Protein AF-A0A966SEA5-F1 (afdb_monomer)

Mean predicted aligned error: 14.36 Å

Sequence (112 aa):
MKRDAGLRKQAVRALARTQEGASGLLRLAREDQLPADLKFTATTELNAVRWPELKAEAAKLLPPPPGQGDKALPPVAELFAMKGDAKRGAEVFSPAASKAKSPSCPPACNRP

pLDDT: mean 73.94, std 17.66, range [30.92, 92.12]

Secondary structure (DSSP, 8-state):
----HHHHHHHHHHHHTSHHHHHHHHHHHHTT-S-HHHHHHHHHHHHS-S-HHHHHHHHHHSPPPPPS--S-PPPHHHHHH-PPPHHHHHHHHSTTTTTTT-----------

Foldseek 3Di:
DDPDLVVVLVQLLVLLADPNSLVVLLVCLVVVVDDPSNLQSNLVSQCVHPDPVSNVSSCVSRPHPCDPPVDDPPPPVVVVVDDDDVVVVCVCPPPVNVPPPDDDDDDDDDDD

Structure (mmCIF, N/CA/C/O backbone):
data_AF-A0A966SEA5-F1
#
_entry.id   AF-A0A966SEA5-F1
#
loop_
_atom_site.group_PDB
_atom_site.id
_atom_site.type_symbol
_atom_site.label_atom_id
_atom_site.label_alt_id
_atom_site.label_comp_id
_atom_site.label_asym_id
_atom_site.label_entity_id
_atom_site.label_seq_id
_atom_site.pdbx_PDB_ins_code
_atom_site.Cartn_x
_atom_site.Cartn_y
_atom_site.Cartn_z
_atom_site.occupancy
_atom_site.B_iso_or_equiv
_atom_site.auth_seq_id
_atom_site.auth_comp_id
_atom_site.auth_asym_id
_atom_site.auth_atom_id
_atom_site.pdbx_PDB_model_num
ATOM 1 N N . MET A 1 1 ? -20.515 0.479 15.927 1.00 47.56 1 MET A N 1
ATOM 2 C CA . MET A 1 1 ? -20.863 0.104 14.535 1.00 47.56 1 MET A CA 1
ATOM 3 C C . MET A 1 1 ? -19.590 -0.019 13.701 1.00 47.56 1 MET A C 1
ATOM 5 O O . MET A 1 1 ? -18.955 0.993 13.428 1.00 47.56 1 MET A O 1
ATOM 9 N N . LYS A 1 2 ? -19.172 -1.238 13.335 1.00 61.81 2 LYS A N 1
ATOM 10 C CA . LYS A 1 2 ? -18.007 -1.469 12.463 1.00 61.81 2 LYS A CA 1
ATOM 11 C C . LYS A 1 2 ? -18.504 -1.450 11.014 1.00 61.81 2 LYS A C 1
ATOM 13 O O . LYS A 1 2 ? -19.269 -2.323 10.629 1.00 61.81 2 LYS A O 1
ATOM 18 N N . ARG A 1 3 ? -18.155 -0.406 10.252 1.00 70.50 3 ARG A N 1
ATOM 19 C CA . ARG A 1 3 ? -18.505 -0.307 8.822 1.00 70.50 3 ARG A CA 1
ATOM 20 C C . ARG A 1 3 ? -17.832 -1.441 8.046 1.00 70.50 3 ARG A C 1
ATOM 22 O O . ARG A 1 3 ? -16.722 -1.844 8.409 1.00 70.50 3 ARG A O 1
ATOM 29 N N . ASP A 1 4 ? -18.498 -1.907 6.992 1.00 87.81 4 ASP A N 1
ATOM 30 C CA . ASP A 1 4 ? -18.010 -2.985 6.132 1.00 87.81 4 ASP A CA 1
ATOM 31 C C . ASP A 1 4 ? -16.547 -2.762 5.701 1.00 87.81 4 ASP A C 1
ATOM 33 O O . ASP A 1 4 ? -16.116 -1.644 5.397 1.00 87.81 4 ASP A O 1
ATOM 37 N N . ALA A 1 5 ? -15.753 -3.834 5.724 1.00 81.81 5 ALA A N 1
ATOM 38 C CA . ALA A 1 5 ? -14.327 -3.758 5.431 1.00 81.81 5 ALA A CA 1
ATOM 39 C C . ALA A 1 5 ? -14.053 -3.416 3.957 1.00 81.81 5 ALA A C 1
ATOM 41 O O . ALA A 1 5 ? -13.068 -2.731 3.677 1.00 81.81 5 ALA A O 1
ATOM 42 N N . GLY A 1 6 ? -14.920 -3.841 3.034 1.00 84.94 6 GLY A N 1
ATOM 43 C CA . GLY A 1 6 ? -14.853 -3.479 1.620 1.00 84.94 6 GLY A CA 1
ATOM 44 C C . GLY A 1 6 ? -15.072 -1.983 1.414 1.00 84.94 6 GLY A C 1
ATOM 45 O O . GLY A 1 6 ? -14.240 -1.319 0.792 1.00 84.94 6 GLY A O 1
ATOM 46 N N . LEU A 1 7 ? -16.109 -1.423 2.041 1.00 88.62 7 LEU A N 1
ATOM 47 C CA . LEU A 1 7 ? -16.390 0.014 1.973 1.00 88.62 7 LEU A CA 1
ATOM 48 C C . LEU A 1 7 ? -15.235 0.861 2.531 1.00 88.62 7 LEU A C 1
ATOM 50 O O . LEU A 1 7 ? -14.846 1.863 1.931 1.00 88.62 7 LEU A O 1
ATOM 54 N N . ARG A 1 8 ? -14.634 0.442 3.653 1.00 87.94 8 ARG A N 1
ATOM 55 C CA . ARG A 1 8 ? -13.462 1.134 4.217 1.00 87.94 8 ARG A CA 1
ATOM 56 C C . ARG A 1 8 ? -12.259 1.101 3.275 1.00 87.94 8 ARG A C 1
ATOM 58 O O . ARG A 1 8 ? -11.590 2.118 3.121 1.00 87.94 8 ARG A O 1
ATOM 65 N N . LYS A 1 9 ? -11.989 -0.033 2.620 1.00 89.31 9 LYS A N 1
ATOM 66 C CA . LYS A 1 9 ? -10.912 -0.133 1.620 1.00 89.31 9 LYS A CA 1
ATOM 67 C C . LYS A 1 9 ? -11.167 0.807 0.448 1.00 89.31 9 LYS A C 1
ATOM 69 O O . LYS A 1 9 ? -10.252 1.500 0.020 1.00 89.31 9 LYS A O 1
ATOM 74 N N . GLN A 1 10 ? -12.404 0.880 -0.034 1.00 89.81 10 GLN A N 1
ATOM 75 C CA . GLN A 1 10 ? -12.769 1.774 -1.130 1.00 89.81 10 GLN A CA 1
ATOM 76 C C . GLN A 1 10 ? -12.610 3.253 -0.750 1.00 89.81 10 GLN A C 1
ATOM 78 O O . GLN A 1 10 ? -12.101 4.034 -1.553 1.00 89.81 10 GLN A O 1
ATOM 83 N N . ALA A 1 11 ? -12.940 3.623 0.491 1.00 90.31 11 ALA A N 1
ATOM 84 C CA . ALA A 1 11 ? -12.672 4.961 1.016 1.00 90.31 11 ALA A CA 1
ATOM 85 C C . ALA A 1 11 ? -11.167 5.285 1.047 1.00 90.31 11 ALA A C 1
ATOM 87 O O . ALA A 1 11 ? -10.775 6.366 0.619 1.00 90.31 11 ALA A O 1
ATOM 88 N N . VAL A 1 12 ? -10.312 4.342 1.468 1.00 90.75 12 VAL A N 1
ATOM 89 C CA . VAL A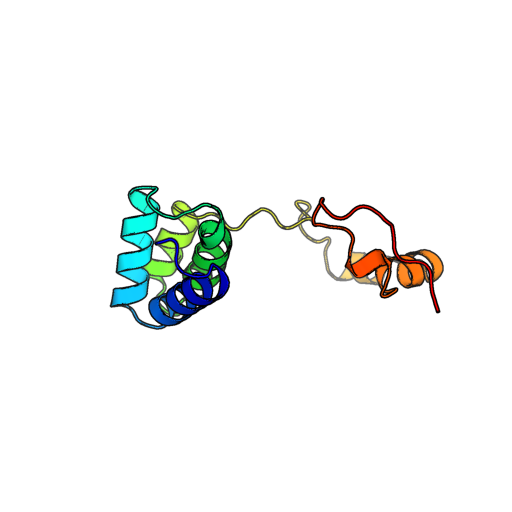 1 12 ? -8.845 4.515 1.431 1.00 90.75 12 VAL A CA 1
ATOM 90 C C . VAL A 1 12 ? -8.352 4.759 0.002 1.00 90.75 12 VAL A C 1
ATOM 92 O O . VAL A 1 12 ? -7.571 5.680 -0.220 1.00 90.75 12 VAL A O 1
ATOM 95 N N . ARG A 1 13 ? -8.854 4.001 -0.982 1.00 90.81 13 ARG A N 1
ATOM 96 C CA . ARG A 1 13 ? -8.507 4.209 -2.401 1.00 90.81 13 ARG A CA 1
ATOM 97 C C . ARG A 1 13 ? -8.927 5.585 -2.904 1.00 90.81 13 ARG A C 1
ATOM 99 O O . ARG A 1 13 ? -8.180 6.227 -3.631 1.00 90.81 13 ARG A O 1
ATOM 1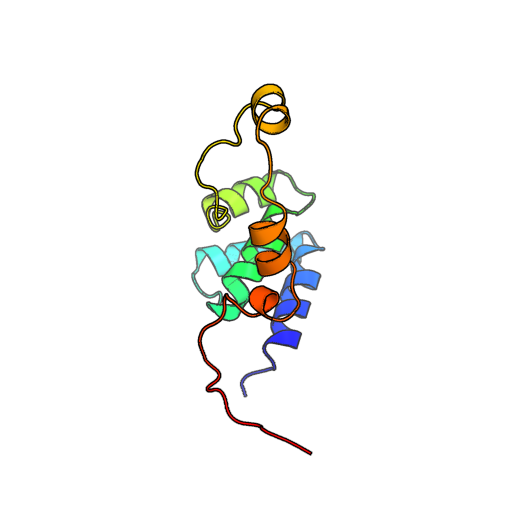06 N N . ALA A 1 14 ? -10.124 6.038 -2.533 1.00 91.19 14 ALA A N 1
ATOM 107 C CA . ALA A 1 14 ? -10.612 7.357 -2.920 1.00 91.19 14 ALA A CA 1
ATOM 108 C C . ALA A 1 14 ? -9.766 8.478 -2.295 1.00 91.19 14 ALA A C 1
ATOM 110 O O . ALA A 1 14 ? -9.379 9.407 -2.998 1.00 91.19 14 ALA A O 1
ATOM 111 N N . LEU A 1 15 ? -9.423 8.357 -1.009 1.00 90.56 15 LEU A N 1
ATOM 112 C CA . LEU A 1 15 ? -8.579 9.321 -0.298 1.00 90.56 15 LEU A CA 1
ATOM 113 C C . LEU A 1 15 ? -7.163 9.392 -0.878 1.00 90.56 15 LEU A C 1
ATOM 115 O O . LEU A 1 15 ? -6.625 10.481 -1.026 1.00 90.56 15 LEU A O 1
ATOM 119 N N . ALA A 1 16 ? -6.576 8.266 -1.283 1.00 90.81 16 ALA A N 1
ATOM 120 C CA . ALA A 1 16 ? -5.250 8.260 -1.900 1.00 90.81 16 ALA A CA 1
ATOM 121 C C . ALA A 1 16 ? -5.194 8.997 -3.257 1.00 90.81 16 ALA A C 1
ATOM 123 O O . ALA A 1 16 ? -4.116 9.383 -3.704 1.00 90.81 16 ALA A O 1
ATOM 124 N N . ARG A 1 17 ? -6.337 9.226 -3.922 1.00 90.06 17 ARG A N 1
ATOM 125 C CA . ARG A 1 17 ? -6.398 9.949 -5.207 1.00 90.06 17 ARG A CA 1
ATOM 126 C C . ARG A 1 17 ? -6.319 11.466 -5.067 1.00 90.06 17 ARG A C 1
ATOM 128 O O . ARG A 1 17 ? -6.098 12.137 -6.073 1.00 90.06 17 ARG A O 1
ATOM 135 N N . THR A 1 18 ? -6.508 12.013 -3.868 1.00 92.12 18 THR A N 1
ATOM 136 C CA . THR A 1 18 ? -6.401 13.452 -3.599 1.00 92.12 18 THR A CA 1
ATOM 137 C C . THR A 1 18 ? -5.182 13.732 -2.727 1.00 92.12 18 THR A C 1
ATOM 139 O O . THR A 1 18 ? -4.773 12.896 -1.925 1.00 92.12 18 THR A O 1
ATOM 142 N N . GLN A 1 19 ? -4.577 14.911 -2.884 1.00 89.00 19 GLN A N 1
ATOM 143 C CA . GLN A 1 19 ? -3.342 15.245 -2.167 1.00 89.00 19 GLN A CA 1
ATOM 144 C C . GLN A 1 19 ? -3.585 15.321 -0.655 1.00 89.00 19 GLN A C 1
ATOM 146 O O . GLN A 1 19 ? -2.834 14.752 0.132 1.00 89.00 19 GLN A O 1
ATOM 151 N N . GLU A 1 20 ? -4.677 15.979 -0.265 1.00 91.00 20 GLU A N 1
ATOM 152 C CA . GLU A 1 20 ? -5.110 16.121 1.128 1.00 91.00 20 GLU A CA 1
ATOM 153 C C . GLU A 1 20 ? -5.549 14.785 1.741 1.00 91.00 20 GLU A C 1
ATOM 155 O O . GLU A 1 20 ? -5.293 14.512 2.913 1.00 91.00 20 GLU A O 1
ATOM 160 N N . GLY A 1 21 ? -6.184 13.913 0.952 1.00 90.56 21 GLY A N 1
ATOM 161 C CA . GLY A 1 21 ? -6.569 12.583 1.417 1.00 90.56 21 GLY A CA 1
ATOM 162 C C . GLY A 1 21 ? -5.352 11.683 1.634 1.00 90.56 21 GLY A C 1
ATOM 163 O O . GLY A 1 21 ? -5.270 10.992 2.650 1.00 90.56 21 GLY A O 1
ATOM 164 N N . ALA A 1 22 ? -4.373 11.734 0.728 1.00 90.75 22 ALA A N 1
ATOM 165 C CA . ALA A 1 22 ? -3.115 11.010 0.861 1.00 90.75 22 ALA A CA 1
ATOM 166 C C . ALA A 1 22 ? -2.288 11.501 2.062 1.00 90.75 22 ALA A C 1
ATOM 168 O O . ALA A 1 22 ? -1.779 10.677 2.823 1.00 90.75 22 ALA A O 1
ATOM 169 N N . SER A 1 23 ? -2.201 12.816 2.293 1.00 91.38 23 SER A N 1
ATOM 170 C CA . SER A 1 23 ? -1.509 13.364 3.469 1.00 91.38 23 SER A CA 1
ATOM 171 C C . SER A 1 23 ? -2.219 13.003 4.780 1.00 91.38 23 SER A C 1
ATOM 173 O O . SER A 1 23 ? -1.568 12.609 5.749 1.00 91.38 23 SER A O 1
ATOM 175 N N . GLY A 1 24 ? -3.556 13.030 4.804 1.00 91.44 24 GLY A N 1
ATOM 176 C CA . GLY A 1 24 ? -4.348 12.569 5.945 1.00 91.44 24 GLY A CA 1
ATOM 177 C C . GLY A 1 24 ? -4.134 11.084 6.258 1.00 91.44 24 GLY A C 1
ATOM 178 O O . GLY A 1 24 ? -3.964 10.713 7.422 1.00 91.44 24 GLY A O 1
ATOM 179 N N . LEU A 1 25 ? -4.074 10.235 5.228 1.00 90.31 25 LEU A N 1
ATOM 180 C CA . LEU A 1 25 ? -3.750 8.813 5.374 1.00 90.31 25 LEU A CA 1
ATOM 181 C C . LEU A 1 25 ? -2.319 8.589 5.887 1.00 90.31 25 LEU A C 1
ATOM 183 O O . LEU A 1 25 ? -2.112 7.705 6.715 1.00 90.31 25 LEU A O 1
ATOM 187 N N . LEU A 1 26 ? -1.345 9.391 5.450 1.00 90.25 26 LEU A N 1
ATOM 188 C CA . LEU A 1 26 ? 0.031 9.330 5.957 1.00 90.25 26 LEU A CA 1
ATOM 189 C C . LEU A 1 26 ? 0.132 9.739 7.426 1.00 90.25 26 LEU A C 1
ATOM 191 O O . LEU A 1 26 ? 0.857 9.099 8.187 1.00 90.25 26 LEU A O 1
ATOM 195 N N . ARG A 1 27 ? -0.625 10.755 7.853 1.00 91.31 27 ARG A N 1
ATOM 196 C CA . ARG A 1 27 ? -0.701 11.134 9.269 1.00 91.31 27 ARG A CA 1
ATOM 197 C C . ARG A 1 27 ? -1.264 9.994 10.116 1.00 91.31 27 ARG A C 1
ATOM 199 O O . ARG A 1 27 ? -0.656 9.621 11.112 1.00 91.31 27 ARG A O 1
ATOM 206 N N . LEU A 1 28 ? -2.364 9.382 9.671 1.00 88.81 28 LEU A N 1
ATOM 207 C CA . LEU A 1 28 ? -2.937 8.206 10.335 1.00 88.81 28 LEU A CA 1
ATOM 208 C C . LEU A 1 28 ? -1.948 7.033 10.385 1.00 88.81 28 LEU A C 1
ATOM 210 O O . LEU A 1 28 ? -1.954 6.274 11.352 1.00 88.81 28 LEU A O 1
ATOM 214 N N . ALA A 1 29 ? -1.112 6.873 9.353 1.00 88.00 29 ALA A N 1
ATOM 215 C CA . ALA A 1 29 ? -0.092 5.827 9.304 1.00 88.00 29 ALA A CA 1
ATOM 216 C C . ALA A 1 29 ? 1.033 6.093 10.303 1.00 88.00 29 ALA A C 1
ATOM 218 O O . ALA A 1 29 ? 1.497 5.164 10.953 1.00 88.00 29 ALA A O 1
ATOM 219 N N . ARG A 1 30 ? 1.433 7.360 10.453 1.00 87.00 30 ARG A N 1
ATOM 220 C CA . ARG A 1 30 ? 2.427 7.796 11.437 1.00 87.00 30 ARG A CA 1
ATOM 221 C C . ARG A 1 30 ? 1.935 7.625 12.876 1.00 87.00 30 ARG A C 1
ATOM 223 O O . ARG A 1 30 ? 2.733 7.332 13.753 1.00 87.00 30 ARG A O 1
ATOM 230 N N . GLU A 1 31 ? 0.639 7.805 13.107 1.00 87.50 31 GLU A N 1
ATOM 231 C CA . GLU A 1 31 ? 0.001 7.628 14.418 1.00 87.50 31 GLU A CA 1
ATOM 232 C C . GLU A 1 31 ? -0.388 6.163 14.711 1.00 87.50 31 GLU A C 1
ATOM 234 O O . GLU A 1 31 ? -1.044 5.903 15.716 1.00 87.50 31 GLU A O 1
ATOM 239 N N . ASP A 1 32 ? -0.040 5.210 13.832 1.00 80.31 32 ASP A N 1
ATOM 240 C CA . ASP A 1 32 ? -0.425 3.788 13.908 1.00 80.31 32 ASP A CA 1
ATOM 241 C C . ASP A 1 32 ? -1.944 3.545 14.078 1.00 80.31 32 ASP A C 1
ATOM 243 O O . ASP A 1 32 ? -2.397 2.479 14.498 1.00 80.31 32 ASP A O 1
ATOM 247 N N . GLN A 1 33 ? -2.771 4.508 13.663 1.00 86.75 33 GLN A N 1
ATOM 248 C CA . GLN A 1 33 ? -4.233 4.424 13.745 1.00 86.75 33 GLN A CA 1
ATOM 249 C C . GLN A 1 33 ? -4.863 3.700 12.549 1.00 86.75 33 GLN A C 1
ATOM 251 O O . GLN A 1 33 ? -6.089 3.602 12.456 1.00 86.75 33 GLN A O 1
ATOM 256 N N . LEU A 1 34 ? -4.056 3.177 11.618 1.00 84.31 34 LEU A N 1
ATOM 257 C CA . LEU A 1 34 ? -4.556 2.358 10.517 1.00 84.31 34 LEU A CA 1
ATOM 258 C C . LEU A 1 34 ? -4.842 0.920 10.975 1.00 84.31 34 LEU A C 1
ATOM 260 O O . LEU A 1 34 ? -3.917 0.182 11.316 1.00 84.31 34 LEU A O 1
ATOM 264 N N . PRO A 1 35 ? -6.103 0.459 10.884 1.00 83.38 35 PRO A N 1
ATOM 265 C CA . PRO A 1 35 ? -6.450 -0.933 11.137 1.00 83.38 35 PRO A CA 1
ATOM 266 C C . PRO A 1 35 ? -5.661 -1.882 10.226 1.00 83.38 35 PRO A C 1
ATOM 268 O O . PRO A 1 35 ? -5.494 -1.596 9.036 1.00 83.38 35 PRO A O 1
ATOM 271 N N . ALA A 1 36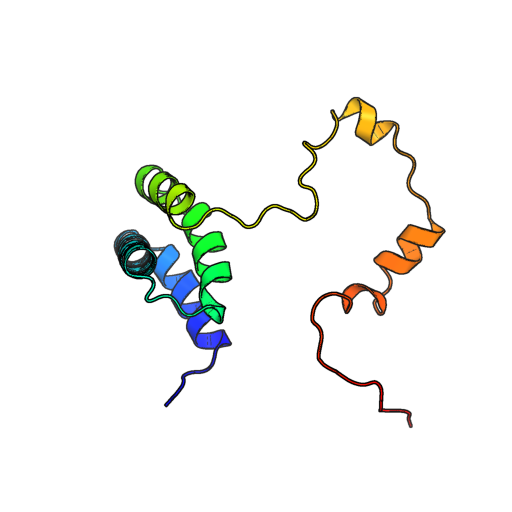 ? -5.270 -3.051 10.743 1.00 81.81 36 ALA A N 1
ATOM 272 C CA . ALA A 1 36 ? -4.510 -4.060 9.995 1.00 81.81 36 ALA A CA 1
ATOM 273 C C . ALA A 1 36 ? -5.155 -4.428 8.641 1.00 81.81 36 ALA A C 1
ATOM 275 O O . ALA A 1 36 ? -4.457 -4.530 7.633 1.00 81.81 36 ALA A O 1
ATOM 276 N N . ASP A 1 37 ? -6.491 -4.507 8.585 1.00 82.06 37 ASP A N 1
ATOM 277 C CA . ASP A 1 37 ? -7.256 -4.782 7.357 1.00 82.06 37 ASP A CA 1
ATOM 278 C C . ASP A 1 37 ? -7.021 -3.758 6.230 1.00 82.06 37 ASP A C 1
ATOM 280 O O . ASP A 1 37 ? -7.229 -4.062 5.052 1.00 82.06 37 ASP A O 1
ATOM 284 N N . LEU A 1 38 ? -6.674 -2.519 6.598 1.00 85.31 38 LEU A N 1
ATOM 285 C CA . LEU A 1 38 ? -6.505 -1.382 5.694 1.00 85.31 38 LEU A CA 1
ATOM 286 C C . LEU A 1 38 ? -5.037 -1.065 5.435 1.00 85.31 38 LEU A C 1
ATOM 288 O O . LEU A 1 38 ? -4.754 -0.462 4.405 1.00 85.31 38 LEU A O 1
ATOM 292 N N . LYS A 1 39 ? -4.117 -1.506 6.304 1.00 85.69 39 LYS A N 1
ATOM 293 C CA . 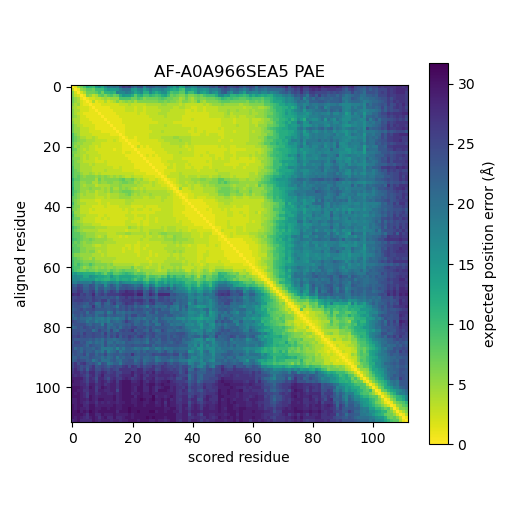LYS A 1 39 ? -2.678 -1.234 6.185 1.00 85.69 39 LYS A CA 1
ATOM 294 C C . LYS A 1 39 ? -2.150 -1.645 4.811 1.00 85.69 39 LYS A C 1
ATOM 296 O O . LYS A 1 39 ? -1.591 -0.813 4.117 1.00 85.69 39 LYS A O 1
ATOM 301 N N . PHE A 1 40 ? -2.473 -2.852 4.338 1.00 85.25 40 PHE A N 1
ATOM 302 C CA . PHE A 1 40 ? -2.079 -3.311 2.997 1.00 85.25 40 PHE A CA 1
ATOM 303 C C . PHE A 1 40 ? -2.632 -2.439 1.855 1.00 85.25 40 PHE A C 1
ATOM 305 O O . PHE A 1 40 ? -1.919 -2.110 0.907 1.00 85.25 40 PHE A O 1
ATOM 312 N N . THR A 1 41 ? -3.910 -2.049 1.939 1.00 87.38 41 THR A N 1
ATOM 313 C CA . THR A 1 41 ? -4.535 -1.200 0.910 1.00 87.38 41 THR A CA 1
ATOM 314 C C . THR A 1 41 ? -3.920 0.197 0.930 1.00 87.38 41 THR A C 1
ATOM 316 O O . THR A 1 41 ? -3.551 0.706 -0.118 1.00 87.38 41 THR A O 1
ATOM 319 N N . ALA A 1 42 ? -3.730 0.785 2.111 1.00 87.81 42 ALA A N 1
ATOM 320 C CA . ALA A 1 42 ? -3.089 2.084 2.267 1.00 87.81 42 ALA A CA 1
ATOM 321 C C . ALA A 1 42 ? -1.642 2.067 1.765 1.00 87.81 42 ALA A C 1
ATOM 323 O O . ALA A 1 42 ? -1.272 2.948 1.004 1.00 87.81 42 ALA A O 1
ATOM 324 N N . THR A 1 43 ? -0.854 1.041 2.102 1.00 88.00 43 THR A N 1
ATOM 325 C CA . THR A 1 43 ? 0.507 0.859 1.582 1.00 88.00 43 THR A CA 1
ATOM 326 C C . THR A 1 43 ? 0.517 0.822 0.055 1.00 88.00 43 THR A C 1
ATOM 328 O O . THR A 1 43 ? 1.304 1.530 -0.564 1.00 88.00 43 THR A O 1
ATOM 331 N N . THR A 1 44 ? -0.364 0.030 -0.560 1.00 87.88 44 THR A N 1
ATOM 332 C CA . THR A 1 44 ? -0.413 -0.120 -2.024 1.00 87.88 44 THR A CA 1
ATOM 333 C C . THR A 1 44 ? -0.764 1.200 -2.710 1.00 87.88 44 THR A C 1
ATOM 335 O O . THR A 1 44 ? -0.080 1.616 -3.640 1.00 87.88 44 THR A O 1
ATOM 338 N N . GLU A 1 45 ? -1.802 1.883 -2.228 1.00 90.31 45 GLU A N 1
ATOM 339 C CA . GLU A 1 45 ? -2.293 3.115 -2.849 1.00 90.31 45 GLU A CA 1
ATOM 340 C C . GLU A 1 45 ? -1.355 4.306 -2.581 1.00 90.31 45 GLU A C 1
ATOM 342 O O . GLU A 1 45 ? -1.056 5.065 -3.499 1.00 90.31 45 GLU A O 1
ATOM 347 N N . LEU A 1 46 ? -0.814 4.447 -1.362 1.00 88.38 46 LEU A N 1
ATOM 348 C CA . LEU A 1 46 ? 0.107 5.536 -1.004 1.00 88.38 46 LEU A CA 1
ATOM 349 C C . LEU A 1 46 ? 1.476 5.415 -1.680 1.00 88.38 46 LEU A C 1
ATOM 351 O O . LEU A 1 46 ? 2.102 6.430 -1.956 1.00 88.38 46 LEU A O 1
ATOM 355 N N . ASN A 1 47 ? 1.940 4.204 -2.002 1.00 86.44 47 ASN A N 1
ATOM 356 C CA . ASN A 1 47 ? 3.155 4.029 -2.807 1.00 86.44 47 ASN A CA 1
ATOM 357 C C . ASN A 1 47 ? 2.912 4.268 -4.315 1.00 86.44 47 ASN A C 1
ATOM 359 O O . ASN A 1 47 ? 3.870 4.426 -5.078 1.00 86.44 47 ASN A O 1
ATOM 363 N N . ALA A 1 48 ? 1.648 4.328 -4.752 1.00 86.75 48 ALA A N 1
ATOM 364 C CA . ALA A 1 48 ? 1.245 4.565 -6.139 1.00 86.75 48 ALA A CA 1
ATOM 365 C C . ALA A 1 48 ? 0.810 6.016 -6.427 1.00 86.75 48 ALA A C 1
ATOM 367 O O . ALA A 1 48 ?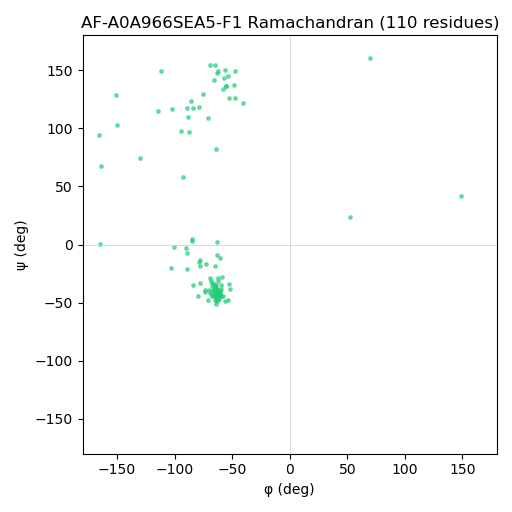 0.502 6.346 -7.574 1.00 86.75 48 ALA A O 1
ATOM 368 N N . VAL A 1 49 ? 0.789 6.898 -5.420 1.00 89.50 49 VAL A N 1
ATOM 369 C CA . VAL A 1 49 ? 0.391 8.302 -5.605 1.00 89.50 49 VAL A CA 1
ATOM 370 C C . VAL A 1 49 ? 1.323 9.056 -6.551 1.00 89.50 49 VAL A C 1
ATOM 372 O O . VAL A 1 49 ? 2.527 8.809 -6.630 1.00 89.50 49 VAL A O 1
ATOM 375 N N . ARG A 1 50 ? 0.745 10.036 -7.250 1.00 88.44 50 ARG A N 1
ATOM 376 C CA . ARG A 1 50 ? 1.446 10.862 -8.242 1.00 88.44 50 ARG A CA 1
ATOM 377 C C . ARG A 1 50 ? 2.413 11.887 -7.642 1.00 88.44 50 ARG A C 1
ATOM 379 O O . ARG A 1 50 ? 3.230 12.433 -8.375 1.00 88.44 50 ARG A O 1
ATOM 386 N N . TRP A 1 51 ? 2.289 12.189 -6.348 1.00 91.50 51 TRP A N 1
ATOM 387 C CA . TRP A 1 51 ? 3.104 13.201 -5.675 1.00 91.50 51 TRP A CA 1
ATOM 388 C C . TRP A 1 51 ? 4.381 12.569 -5.110 1.00 91.50 51 TRP A C 1
ATOM 390 O O . TRP A 1 51 ? 4.286 11.710 -4.230 1.00 91.50 51 TRP A O 1
ATOM 400 N N . PRO A 1 52 ? 5.571 12.981 -5.579 1.00 87.31 52 PRO A N 1
ATOM 401 C CA . PRO A 1 52 ? 6.827 12.324 -5.222 1.00 87.31 52 PRO A CA 1
ATOM 402 C C . PRO A 1 52 ? 7.173 12.451 -3.732 1.00 87.31 52 PRO A C 1
ATOM 404 O O . PRO A 1 52 ? 7.675 11.497 -3.145 1.00 87.31 52 PRO A O 1
ATOM 407 N N . GLU A 1 53 ? 6.855 13.585 -3.107 1.00 89.25 53 GLU A N 1
ATOM 408 C CA . GLU A 1 53 ? 7.107 13.835 -1.680 1.00 89.25 53 GLU A CA 1
ATOM 409 C C . GLU A 1 53 ? 6.308 12.874 -0.790 1.00 89.25 53 GLU A C 1
ATOM 411 O O . GLU A 1 53 ? 6.876 12.148 0.026 1.00 89.25 53 GLU A O 1
ATOM 416 N N . LEU A 1 54 ? 4.996 12.782 -1.029 1.00 87.69 54 LEU A N 1
ATOM 417 C CA . LEU A 1 54 ? 4.109 11.878 -0.294 1.00 87.69 54 LEU A CA 1
ATOM 418 C C . LEU A 1 54 ? 4.472 10.411 -0.532 1.00 87.69 54 LEU A C 1
ATOM 420 O O . LEU A 1 54 ? 4.424 9.607 0.395 1.00 87.69 54 LEU A O 1
ATOM 424 N N . LYS A 1 55 ? 4.882 10.059 -1.754 1.00 87.25 55 LYS A N 1
ATOM 425 C CA . LYS A 1 55 ? 5.355 8.710 -2.078 1.00 87.25 55 LYS A CA 1
ATOM 426 C C . LYS A 1 55 ? 6.628 8.352 -1.305 1.00 87.25 55 LYS A C 1
ATOM 428 O O . LYS A 1 55 ? 6.740 7.238 -0.798 1.00 87.25 55 LYS A O 1
ATOM 433 N N . ALA A 1 56 ? 7.576 9.282 -1.187 1.00 87.44 56 ALA A N 1
ATOM 434 C CA . ALA A 1 56 ? 8.801 9.068 -0.421 1.00 87.44 56 ALA A CA 1
ATOM 435 C C . ALA A 1 56 ? 8.520 8.910 1.083 1.00 87.44 56 ALA A C 1
ATOM 437 O O . ALA A 1 56 ? 9.156 8.091 1.746 1.00 87.44 56 ALA A O 1
ATOM 438 N N . GLU A 1 57 ? 7.557 9.657 1.628 1.00 87.06 57 GLU A N 1
ATOM 439 C CA . GLU A 1 57 ? 7.099 9.475 3.009 1.00 87.06 57 GLU A CA 1
ATOM 440 C C . GLU A 1 57 ? 6.371 8.143 3.214 1.00 87.06 57 GLU A C 1
ATOM 442 O O . GLU A 1 57 ? 6.650 7.429 4.180 1.00 87.06 57 GLU A O 1
ATOM 447 N N . ALA A 1 58 ? 5.494 7.771 2.279 1.00 86.56 58 ALA A N 1
ATOM 448 C CA . ALA A 1 58 ? 4.787 6.496 2.294 1.00 86.56 58 ALA A CA 1
ATOM 449 C C . ALA A 1 58 ? 5.756 5.313 2.309 1.00 86.56 58 ALA A C 1
ATOM 451 O O . ALA A 1 58 ? 5.581 4.404 3.113 1.00 86.56 58 ALA A O 1
ATOM 452 N N . ALA A 1 59 ? 6.808 5.353 1.490 1.00 85.00 59 ALA A N 1
ATOM 453 C CA . ALA A 1 59 ? 7.810 4.293 1.422 1.00 85.00 59 ALA A CA 1
ATOM 454 C C . ALA A 1 59 ? 8.571 4.090 2.747 1.00 85.00 59 ALA A C 1
ATOM 456 O O . ALA A 1 59 ? 8.998 2.975 3.039 1.00 85.00 59 ALA A O 1
ATOM 457 N N . LYS A 1 60 ? 8.728 5.147 3.560 1.00 85.56 60 LYS A N 1
ATOM 458 C CA . LYS A 1 60 ? 9.392 5.081 4.875 1.00 85.56 60 LYS A CA 1
ATOM 459 C C . LYS A 1 60 ? 8.473 4.533 5.965 1.00 85.56 60 LYS A C 1
ATOM 461 O O . LYS A 1 60 ? 8.908 3.730 6.782 1.00 85.56 60 LYS A O 1
ATOM 466 N N . LEU A 1 61 ? 7.222 4.997 5.999 1.00 83.88 61 LEU A N 1
ATOM 467 C CA . LEU A 1 61 ? 6.257 4.655 7.056 1.00 83.88 61 LEU A CA 1
ATOM 468 C C . LEU A 1 61 ? 5.547 3.322 6.797 1.00 83.88 61 LEU A C 1
ATOM 470 O O . LEU A 1 61 ? 5.216 2.580 7.719 1.00 83.88 61 LEU A O 1
ATOM 474 N N . LEU A 1 62 ? 5.289 3.031 5.528 1.00 81.81 62 LEU A N 1
ATOM 475 C CA . LEU A 1 62 ? 4.554 1.874 5.051 1.00 81.81 62 LEU A CA 1
ATOM 476 C C . LEU A 1 62 ? 5.386 1.199 3.957 1.00 81.81 62 LEU A C 1
ATOM 478 O O . LEU A 1 62 ? 5.050 1.319 2.772 1.00 81.81 62 LEU A O 1
ATOM 482 N N . PRO A 1 63 ? 6.471 0.496 4.333 1.00 73.00 63 PRO A N 1
ATOM 483 C CA . PRO A 1 63 ? 7.246 -0.247 3.358 1.00 73.00 63 PRO A CA 1
ATOM 484 C C . PRO A 1 63 ? 6.322 -1.262 2.667 1.00 73.00 63 PRO A C 1
ATOM 486 O O . PRO A 1 63 ? 5.528 -1.930 3.346 1.00 73.00 63 PRO A O 1
ATOM 489 N N . PRO A 1 64 ? 6.365 -1.362 1.325 1.00 67.19 64 PRO A N 1
ATOM 490 C CA . PRO A 1 64 ? 5.639 -2.406 0.624 1.00 67.19 64 PRO A CA 1
ATOM 491 C C . PRO A 1 64 ? 6.075 -3.756 1.196 1.00 67.19 64 PRO A C 1
ATOM 493 O O . PRO A 1 64 ? 7.269 -3.944 1.453 1.00 67.19 64 PRO A O 1
ATOM 496 N N . PRO A 1 65 ? 5.132 -4.683 1.448 1.00 63.50 65 PRO A N 1
ATOM 497 C CA . PRO A 1 65 ? 5.517 -5.998 1.912 1.00 63.50 65 PRO A CA 1
ATOM 498 C C . PRO A 1 65 ? 6.503 -6.582 0.898 1.00 63.50 65 PRO A C 1
ATOM 500 O O . PRO A 1 65 ? 6.263 -6.434 -0.309 1.00 63.50 65 PRO A O 1
ATOM 503 N N . PRO A 1 66 ? 7.597 -7.203 1.366 1.00 57.88 66 PRO A N 1
ATOM 504 C CA . PRO A 1 66 ? 8.502 -7.908 0.481 1.00 57.88 66 PRO A CA 1
ATOM 505 C C . PRO A 1 66 ? 7.677 -8.803 -0.441 1.00 57.88 66 PRO A C 1
ATOM 507 O O . PRO A 1 66 ? 6.803 -9.551 0.017 1.00 57.88 66 PRO A O 1
ATOM 510 N N . GLY A 1 67 ? 7.876 -8.658 -1.752 1.00 56.56 67 GLY A N 1
ATOM 511 C CA . GLY A 1 67 ? 7.257 -9.569 -2.703 1.00 56.56 67 GLY A CA 1
ATOM 512 C C . GLY A 1 67 ? 7.627 -10.995 -2.303 1.00 56.56 67 GLY A C 1
ATOM 513 O O . GLY A 1 67 ? 8.730 -11.226 -1.815 1.00 56.56 67 GLY A O 1
ATOM 514 N N . GLN A 1 68 ? 6.726 -11.965 -2.481 1.00 50.81 68 GLN A N 1
ATOM 515 C CA . GLN A 1 68 ? 7.090 -13.383 -2.360 1.00 50.81 68 GLN A CA 1
ATOM 516 C C . GLN A 1 68 ? 8.105 -13.717 -3.462 1.00 50.81 68 GLN A C 1
ATOM 518 O O . GLN A 1 68 ? 7.746 -14.154 -4.548 1.00 50.81 68 GLN A O 1
ATOM 523 N N . GLY A 1 69 ? 9.364 -13.392 -3.200 1.00 52.66 69 GLY A N 1
ATOM 524 C CA . GLY A 1 69 ? 10.363 -13.126 -4.221 1.00 52.66 69 GLY A CA 1
ATOM 525 C C . GLY A 1 69 ? 11.385 -12.095 -3.742 1.00 52.66 69 GLY A C 1
ATOM 526 O O . GLY A 1 69 ? 11.773 -11.230 -4.510 1.00 52.66 69 GLY A O 1
ATOM 527 N N . ASP A 1 70 ? 11.838 -12.190 -2.487 1.00 48.34 70 ASP A N 1
ATOM 528 C CA . ASP A 1 70 ? 12.937 -11.389 -1.905 1.00 48.34 70 ASP A CA 1
ATOM 529 C C . ASP A 1 70 ? 14.303 -11.611 -2.574 1.00 48.34 70 ASP A C 1
ATOM 531 O O . ASP A 1 70 ? 15.323 -11.054 -2.169 1.00 48.34 70 ASP A O 1
ATOM 535 N N . LYS A 1 71 ? 14.347 -12.444 -3.613 1.00 56.81 71 LYS A N 1
ATOM 536 C CA . LYS A 1 71 ? 15.495 -12.527 -4.501 1.00 56.81 71 LYS A CA 1
ATOM 537 C C . LYS A 1 71 ? 15.322 -11.453 -5.559 1.00 56.81 71 LYS A C 1
ATOM 539 O O . LYS A 1 71 ? 14.322 -11.465 -6.274 1.00 56.81 71 LYS A O 1
ATOM 544 N N . ALA A 1 72 ? 16.313 -10.565 -5.669 1.00 60.28 72 ALA A N 1
ATOM 545 C CA . ALA A 1 72 ? 16.485 -9.736 -6.854 1.00 60.28 72 ALA A CA 1
ATOM 546 C C . ALA A 1 72 ? 16.211 -10.611 -8.081 1.00 60.28 72 ALA A C 1
ATOM 548 O O . ALA A 1 72 ? 16.805 -11.687 -8.206 1.00 60.28 72 ALA A O 1
ATOM 549 N N . LEU A 1 73 ? 15.234 -10.209 -8.901 1.00 59.09 73 LEU A N 1
ATOM 550 C CA . LEU A 1 73 ? 14.870 -10.974 -10.086 1.00 59.09 73 LEU A CA 1
ATOM 551 C C . LEU A 1 73 ? 16.158 -11.205 -10.882 1.00 59.09 73 LEU A C 1
ATOM 553 O O . LEU A 1 73 ? 16.871 -10.227 -11.139 1.00 59.09 73 LEU A O 1
ATOM 557 N N . PRO A 1 74 ? 16.495 -12.464 -11.215 1.00 65.88 74 PRO A N 1
ATOM 558 C CA . PRO A 1 74 ? 17.682 -12.721 -12.004 1.00 65.88 74 PRO A CA 1
ATOM 559 C C . PRO A 1 74 ? 17.589 -11.928 -13.321 1.00 65.88 74 PRO A C 1
ATOM 561 O O . PRO A 1 74 ? 16.477 -11.643 -13.789 1.00 65.88 74 PRO A O 1
ATOM 564 N N . PRO A 1 75 ? 18.726 -11.517 -13.906 1.00 75.00 75 PRO A N 1
ATOM 565 C CA . PRO A 1 75 ? 18.755 -10.787 -15.166 1.00 75.00 75 PRO A CA 1
ATOM 566 C C . PRO A 1 75 ? 17.867 -11.437 -16.235 1.00 75.00 75 PRO A C 1
ATOM 568 O O . PRO A 1 75 ? 17.719 -12.657 -16.281 1.00 75.00 75 PRO A O 1
ATOM 571 N N . VAL A 1 76 ? 17.310 -10.632 -17.146 1.00 68.62 76 VAL A N 1
ATOM 572 C CA . VAL A 1 76 ? 16.372 -11.104 -18.189 1.00 68.62 76 VAL A CA 1
ATOM 573 C C . VAL A 1 76 ? 16.932 -12.285 -18.998 1.00 68.62 76 VAL A C 1
ATOM 575 O O . VAL A 1 76 ? 16.185 -13.189 -19.367 1.00 68.62 76 VAL A O 1
ATOM 578 N N . ALA A 1 77 ? 18.250 -12.317 -19.220 1.00 73.88 77 ALA A N 1
ATOM 579 C CA . ALA A 1 77 ? 18.932 -13.419 -19.898 1.00 73.88 77 ALA A CA 1
ATOM 580 C C . ALA A 1 77 ? 18.818 -14.757 -19.142 1.00 73.88 77 ALA A C 1
ATOM 582 O O . ALA A 1 77 ? 18.610 -15.801 -19.756 1.00 73.88 77 ALA A O 1
ATOM 583 N N . GLU A 1 78 ? 18.900 -14.730 -17.812 1.00 70.94 78 GLU A N 1
ATOM 584 C CA . GLU A 1 78 ? 18.736 -15.913 -16.965 1.00 70.94 78 GLU A CA 1
ATOM 585 C C . GLU A 1 78 ? 17.267 -16.338 -16.892 1.00 70.94 78 GLU A C 1
ATOM 587 O O . GLU A 1 78 ? 16.975 -17.526 -16.996 1.00 70.94 78 GLU A O 1
ATOM 592 N N . LEU A 1 79 ? 16.328 -15.384 -16.822 1.00 69.81 79 LEU A N 1
ATOM 593 C CA . LEU A 1 79 ? 14.889 -15.675 -16.884 1.00 69.81 79 LEU A CA 1
ATOM 594 C C . LEU A 1 79 ? 14.497 -16.379 -18.189 1.00 69.81 79 LEU A C 1
ATOM 596 O O . LEU A 1 79 ? 13.667 -17.284 -18.166 1.00 69.81 79 LEU A O 1
ATOM 600 N N . PHE A 1 80 ? 15.105 -15.999 -19.316 1.00 71.94 80 PHE A N 1
ATOM 601 C CA . PHE A 1 80 ? 14.860 -16.653 -20.603 1.00 71.94 80 PHE A CA 1
ATOM 602 C C . PHE A 1 80 ? 15.381 -18.098 -20.635 1.00 71.94 80 PHE A C 1
ATOM 604 O O . PHE A 1 80 ? 14.776 -18.967 -21.262 1.00 71.94 80 PHE A O 1
ATOM 611 N N . ALA A 1 81 ? 16.486 -18.372 -19.936 1.00 77.50 81 ALA A N 1
ATOM 612 C CA . ALA A 1 81 ? 17.057 -19.712 -19.820 1.00 77.50 81 ALA A CA 1
ATOM 613 C C . ALA A 1 81 ? 16.306 -20.607 -18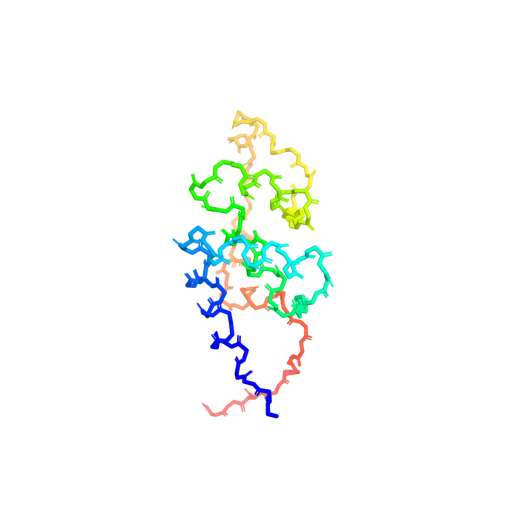.813 1.00 77.50 81 ALA A C 1
ATOM 615 O O . ALA A 1 81 ? 16.432 -21.835 -18.857 1.00 77.50 81 ALA A O 1
A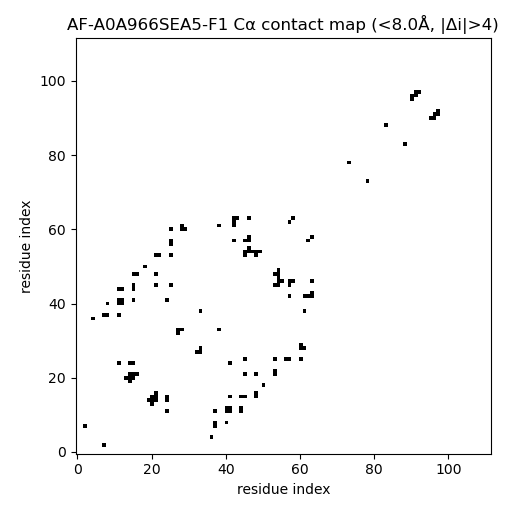TOM 616 N N . MET A 1 82 ? 15.507 -20.025 -17.912 1.00 75.56 82 MET A N 1
ATOM 617 C CA . MET A 1 82 ? 14.691 -20.777 -16.961 1.00 75.56 82 MET A CA 1
ATOM 618 C C . MET A 1 82 ? 13.528 -21.468 -17.675 1.00 75.56 82 MET A C 1
ATOM 620 O O . MET A 1 82 ? 12.546 -20.853 -18.089 1.00 75.56 82 MET A O 1
ATOM 624 N N . LYS A 1 83 ? 13.608 -22.796 -17.776 1.00 73.19 83 LYS A N 1
ATOM 625 C CA . LYS A 1 83 ? 12.538 -23.608 -18.353 1.00 73.19 83 LYS A CA 1
ATOM 626 C C . LYS A 1 83 ? 11.474 -23.908 -17.298 1.00 73.19 83 LYS A C 1
ATOM 628 O O . LYS A 1 83 ? 11.746 -24.556 -16.287 1.00 73.19 83 LYS A O 1
ATOM 633 N N . GLY A 1 84 ? 10.256 -23.432 -17.543 1.00 73.69 84 GLY A N 1
ATOM 634 C CA . GLY A 1 84 ? 9.088 -23.792 -16.744 1.00 73.69 84 GLY A CA 1
ATOM 635 C C . GLY A 1 84 ? 8.742 -25.278 -16.874 1.00 73.69 84 GLY A C 1
ATOM 636 O O . GLY A 1 84 ? 9.039 -25.923 -17.879 1.00 73.69 84 GLY A O 1
ATOM 637 N N . ASP A 1 85 ? 8.089 -25.818 -15.850 1.00 78.06 85 ASP A N 1
ATOM 638 C CA . ASP A 1 85 ? 7.531 -27.168 -15.863 1.00 78.06 85 ASP A CA 1
ATOM 639 C C . ASP A 1 85 ? 6.024 -27.079 -16.093 1.00 78.06 85 ASP A C 1
ATOM 641 O O . ASP A 1 85 ? 5.296 -26.513 -15.276 1.00 78.06 85 ASP A O 1
ATOM 645 N N . ALA A 1 86 ? 5.561 -27.631 -17.213 1.00 74.75 86 ALA A N 1
ATOM 646 C CA . ALA A 1 86 ? 4.162 -27.569 -17.617 1.00 74.75 86 ALA A CA 1
ATOM 647 C C . ALA A 1 86 ? 3.217 -28.266 -16.623 1.00 74.75 86 ALA A C 1
ATOM 649 O O . ALA A 1 86 ? 2.088 -27.812 -16.451 1.00 74.75 86 ALA A O 1
ATOM 650 N N . LYS A 1 87 ? 3.669 -29.324 -15.931 1.00 73.00 87 LYS A N 1
ATOM 651 C CA . LYS A 1 87 ? 2.847 -30.033 -14.935 1.00 73.00 87 LYS A CA 1
ATOM 652 C C . LYS A 1 87 ? 2.658 -29.177 -13.685 1.00 73.00 87 LYS A C 1
ATOM 654 O O . LYS A 1 87 ? 1.529 -28.943 -13.267 1.00 73.00 87 LYS A O 1
ATOM 659 N N . ARG A 1 88 ? 3.751 -28.603 -13.169 1.00 72.00 88 ARG A N 1
ATOM 660 C CA . ARG A 1 88 ? 3.703 -27.653 -12.041 1.00 72.00 88 ARG A CA 1
ATOM 661 C C . ARG A 1 88 ? 2.955 -26.367 -12.402 1.00 72.00 88 ARG A C 1
ATOM 663 O O . ARG A 1 88 ? 2.251 -25.807 -11.570 1.00 72.00 88 ARG A O 1
ATOM 670 N N . GLY A 1 89 ? 3.066 -25.909 -13.649 1.00 68.19 89 GLY A N 1
ATOM 671 C CA . GLY A 1 89 ? 2.295 -24.777 -14.161 1.00 68.19 89 GLY A CA 1
ATOM 672 C C . GLY A 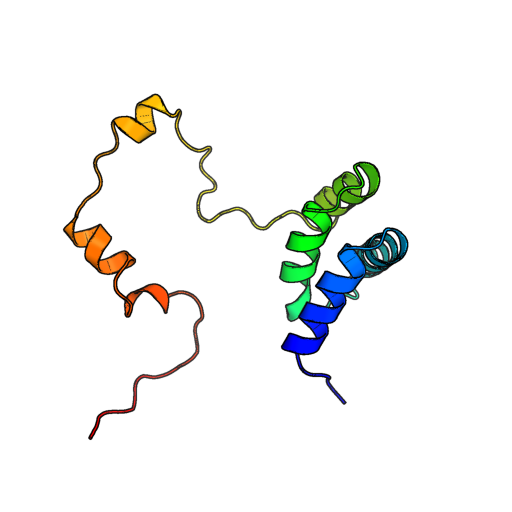1 89 ? 0.793 -25.059 -14.170 1.00 68.19 89 GLY A C 1
ATOM 673 O O . GLY A 1 89 ? 0.018 -24.233 -13.697 1.00 68.19 89 GLY A O 1
ATOM 674 N N . ALA A 1 90 ? 0.380 -26.242 -14.633 1.00 75.62 90 ALA A N 1
ATOM 675 C CA . ALA A 1 90 ? -1.021 -26.651 -14.600 1.00 75.62 90 ALA A CA 1
ATOM 676 C C . ALA A 1 90 ? -1.567 -26.696 -13.167 1.00 75.62 90 ALA A C 1
ATOM 678 O O . ALA A 1 90 ? -2.680 -26.238 -12.934 1.00 75.62 90 ALA A O 1
ATOM 679 N N . GLU A 1 91 ? -0.782 -27.170 -12.199 1.00 72.62 91 GLU A N 1
ATOM 680 C CA . GLU A 1 91 ? -1.167 -27.166 -10.784 1.00 72.62 91 GLU A CA 1
ATOM 681 C C . GLU A 1 91 ? -1.348 -25.744 -10.241 1.00 72.62 91 GLU A C 1
ATOM 683 O O . GLU A 1 91 ? -2.389 -25.458 -9.664 1.00 72.62 91 GLU A O 1
ATOM 688 N N . VAL A 1 92 ? -0.398 -24.831 -10.479 1.00 69.75 92 VAL A N 1
ATOM 689 C CA . VAL A 1 92 ? -0.439 -23.442 -9.974 1.00 69.75 92 VAL A CA 1
ATOM 690 C C . VAL A 1 92 ? -1.553 -22.608 -10.616 1.00 69.75 92 VAL A C 1
ATOM 692 O O . VAL A 1 92 ? -2.205 -21.819 -9.932 1.00 69.75 92 VAL A O 1
ATOM 695 N N . PHE A 1 93 ? -1.786 -22.773 -11.920 1.00 67.94 93 PHE A N 1
ATOM 696 C CA . PHE A 1 93 ? -2.800 -22.016 -12.663 1.00 67.94 93 PHE A CA 1
ATOM 697 C C . PHE A 1 93 ? -4.175 -22.691 -12.677 1.00 67.94 93 PHE A C 1
ATOM 699 O O . PHE A 1 93 ? -5.139 -22.111 -13.181 1.00 67.94 93 PHE A O 1
ATOM 706 N N . SER A 1 94 ? -4.302 -23.887 -12.095 1.00 65.44 94 SER A N 1
ATOM 707 C CA . SER A 1 94 ? -5.606 -24.510 -11.911 1.00 65.44 94 SER A CA 1
ATOM 708 C C . SER A 1 94 ? -6.455 -23.692 -10.931 1.00 65.44 94 SER A C 1
ATOM 710 O O . SER A 1 94 ? -5.959 -23.247 -9.892 1.00 65.44 94 SER A O 1
ATOM 712 N N . PRO A 1 95 ? -7.769 -23.557 -11.178 1.00 57.59 95 PRO A N 1
ATOM 713 C CA . PRO A 1 95 ? -8.684 -22.827 -10.296 1.00 57.59 95 PRO A CA 1
ATOM 714 C C . PRO A 1 95 ? -8.774 -23.404 -8.868 1.00 57.59 95 PRO A C 1
ATOM 716 O O . PRO A 1 95 ? -9.320 -22.758 -7.974 1.00 57.59 95 PRO A O 1
ATOM 719 N N . ALA A 1 96 ? -8.227 -24.602 -8.633 1.00 52.69 96 ALA A N 1
ATOM 720 C CA . ALA A 1 96 ? -8.068 -25.195 -7.309 1.00 52.69 96 ALA A CA 1
ATOM 721 C C . ALA A 1 96 ? -6.882 -24.608 -6.510 1.00 52.69 96 ALA A C 1
ATOM 723 O O . ALA A 1 96 ? -6.992 -24.463 -5.293 1.00 52.69 96 ALA A O 1
ATOM 724 N N . ALA A 1 97 ? -5.780 -24.217 -7.163 1.00 46.41 97 ALA A N 1
ATOM 725 C CA . ALA A 1 97 ? -4.594 -23.662 -6.500 1.00 46.41 97 ALA A CA 1
ATOM 726 C C . ALA A 1 97 ? -4.640 -22.138 -6.330 1.00 46.41 97 ALA A C 1
ATOM 728 O O . ALA A 1 97 ? -4.013 -21.609 -5.412 1.00 46.41 97 ALA A O 1
ATOM 729 N N . SER A 1 98 ? -5.456 -21.424 -7.115 1.00 42.84 98 SER A N 1
ATOM 730 C CA . SER A 1 98 ? -5.688 -19.981 -6.924 1.00 42.84 98 SER A CA 1
ATOM 731 C C . SER A 1 98 ? -6.348 -19.638 -5.575 1.00 42.84 98 SER A C 1
ATOM 733 O O . SER A 1 98 ? -6.403 -18.471 -5.187 1.00 42.84 98 SER A O 1
ATOM 735 N N . LYS A 1 99 ? -6.797 -20.649 -4.815 1.00 39.84 99 LYS A N 1
ATOM 736 C CA . LYS A 1 99 ? -7.304 -20.518 -3.439 1.00 39.84 99 LYS A CA 1
ATOM 737 C C . LYS A 1 99 ? -6.230 -20.637 -2.351 1.00 39.84 99 LYS A C 1
ATOM 739 O O . LYS A 1 99 ? -6.522 -20.380 -1.184 1.00 39.84 99 LYS A O 1
ATOM 744 N N . ALA A 1 100 ? -4.989 -20.981 -2.681 1.00 42.03 100 ALA A N 1
ATOM 745 C CA . ALA A 1 100 ? -3.966 -21.282 -1.684 1.00 42.03 100 ALA A CA 1
ATOM 746 C C . ALA A 1 100 ? -3.113 -20.063 -1.284 1.00 42.03 100 ALA A C 1
ATOM 748 O O . ALA A 1 100 ? -1.892 -20.116 -1.384 1.00 42.03 100 ALA A O 1
ATOM 749 N N . LYS A 1 101 ? -3.743 -18.987 -0.775 1.00 38.16 101 LYS A N 1
ATOM 750 C CA . LYS A 1 101 ? -3.203 -18.215 0.370 1.00 38.16 101 LYS A CA 1
ATOM 751 C C . LYS A 1 101 ? -4.238 -17.286 1.031 1.00 38.16 101 LYS A C 1
ATOM 753 O O . LYS A 1 101 ? -4.093 -16.069 1.042 1.00 38.16 101 LYS A O 1
ATOM 758 N N . SER A 1 102 ? -5.253 -17.864 1.672 1.00 33.25 102 SER A N 1
ATOM 759 C CA . SER A 1 102 ? -5.759 -17.332 2.948 1.00 33.25 102 SER A CA 1
ATOM 760 C C . SER A 1 102 ? -6.346 -18.483 3.786 1.00 33.25 102 SER A C 1
ATOM 762 O O . SER A 1 102 ? -7.116 -19.272 3.238 1.00 33.25 102 SER A O 1
ATOM 764 N N . PRO A 1 103 ? -5.954 -18.661 5.062 1.00 46.56 103 PRO A N 1
ATOM 765 C CA . PRO A 1 103 ? -6.201 -19.892 5.809 1.00 46.56 103 PRO A CA 1
ATOM 766 C C . PRO A 1 103 ? -7.490 -19.781 6.637 1.00 46.56 103 PRO A C 1
ATOM 768 O O . PRO A 1 103 ? -7.440 -19.216 7.724 1.00 46.56 103 PRO A O 1
ATOM 771 N N . SER A 1 104 ? -8.647 -20.286 6.178 1.00 45.41 104 SER A N 1
ATOM 772 C CA . SER A 1 104 ? -9.803 -20.412 7.102 1.00 45.41 104 SER A CA 1
ATOM 773 C C . SER A 1 104 ? -11.008 -21.285 6.715 1.00 45.41 104 SER A C 1
ATOM 775 O O . SER A 1 104 ? -11.928 -21.352 7.523 1.00 45.41 104 SER A O 1
ATOM 777 N N . CYS A 1 105 ? -11.092 -21.963 5.566 1.00 34.97 105 CYS A N 1
ATOM 778 C CA . CYS A 1 105 ? -12.339 -22.675 5.218 1.00 34.97 105 CYS A CA 1
ATOM 779 C C . CYS A 1 105 ? -12.163 -24.204 5.174 1.00 34.97 105 CYS A C 1
ATOM 781 O O . CYS A 1 105 ? -11.424 -24.686 4.313 1.00 34.97 105 CYS A O 1
ATOM 783 N N . PRO A 1 106 ? -12.815 -24.975 6.072 1.00 41.12 106 PRO A N 1
ATOM 784 C CA . PRO A 1 106 ? -12.763 -26.433 6.042 1.00 41.12 106 PRO A CA 1
ATOM 785 C C . PRO A 1 106 ? -13.518 -27.000 4.824 1.00 41.12 106 PRO A C 1
ATOM 787 O O . PRO A 1 106 ? -14.441 -26.358 4.312 1.00 41.12 106 PRO A O 1
ATOM 790 N N . PRO A 1 107 ? -13.149 -28.205 4.347 1.00 45.00 107 PRO A N 1
ATOM 791 C CA . PRO A 1 107 ? -13.715 -28.789 3.143 1.00 45.00 107 PRO A CA 1
ATOM 792 C C . PRO A 1 107 ? -14.985 -29.570 3.483 1.00 45.00 107 PRO A C 1
ATOM 794 O O . PRO A 1 107 ? -14.931 -30.736 3.862 1.00 45.00 107 PRO A O 1
ATOM 797 N N . ALA A 1 108 ? -16.146 -28.950 3.319 1.00 48.16 108 ALA A N 1
ATOM 798 C CA . ALA A 1 108 ? -17.389 -29.698 3.216 1.00 48.16 108 ALA A CA 1
ATOM 799 C C . ALA A 1 108 ? -18.374 -28.928 2.349 1.00 48.16 108 ALA A C 1
ATOM 801 O O . ALA A 1 108 ? -18.966 -27.957 2.800 1.00 48.16 108 ALA A O 1
ATOM 802 N N . CYS A 1 109 ? -18.535 -29.369 1.105 1.00 32.12 109 CYS A N 1
ATOM 803 C CA . CYS A 1 109 ? -19.850 -29.499 0.485 1.00 32.12 109 CYS A CA 1
ATOM 804 C C . CYS A 1 109 ? -19.695 -30.360 -0.767 1.00 32.12 109 CYS A C 1
ATOM 806 O O . CYS A 1 109 ? -19.310 -29.906 -1.842 1.00 32.12 109 CYS A O 1
ATOM 808 N N . ASN A 1 110 ? -19.945 -31.646 -0.554 1.00 38.09 110 ASN A N 1
ATOM 809 C CA . ASN A 1 110 ? -20.297 -32.598 -1.584 1.00 38.09 110 ASN A CA 1
ATOM 810 C C . ASN A 1 110 ? -21.766 -32.351 -1.980 1.00 38.09 110 ASN A C 1
ATOM 812 O O . ASN A 1 110 ? -22.619 -32.380 -1.095 1.00 38.09 110 ASN A O 1
ATOM 816 N N . ARG A 1 111 ? -22.002 -32.220 -3.295 1.00 30.92 111 ARG A N 1
ATOM 817 C CA . ARG A 1 111 ? -23.247 -32.519 -4.043 1.00 30.92 111 ARG A CA 1
ATOM 818 C C . ARG A 1 111 ? -24.495 -31.635 -3.859 1.00 30.92 111 ARG A C 1
ATOM 820 O O . ARG A 1 111 ? -24.595 -30.947 -2.847 1.00 30.92 111 ARG A O 1
ATOM 827 N N . PRO A 1 112 ? -25.468 -31.664 -4.806 1.00 46.38 112 PRO A N 1
ATOM 828 C CA . PRO A 1 112 ? -25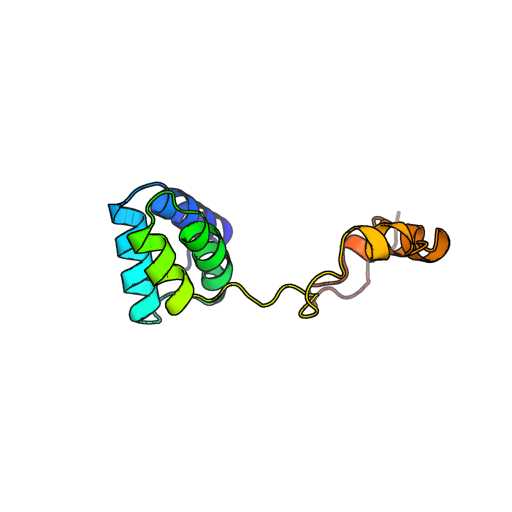.725 -32.646 -5.889 1.00 46.38 112 PRO A CA 1
ATOM 829 C C . PRO A 1 112 ? -25.067 -32.352 -7.239 1.00 46.38 112 PRO A C 1
ATOM 831 O O . PRO A 1 112 ? -24.963 -31.162 -7.602 1.00 46.38 112 PRO A O 1
#

Solvent-accessible surface area (backbone atoms only — not comparable to full-atom values): 7045 Å² total; per-residue (Å²): 136,84,74,58,68,67,61,53,47,52,50,50,55,58,28,34,75,37,73,69,37,36,52,52,51,50,50,36,52,74,70,66,68,53,55,75,91,40,42,64,55,49,30,56,40,36,58,63,37,90,49,67,68,60,21,57,51,28,49,71,77,35,59,71,75,77,57,100,60,83,58,78,76,68,58,70,71,56,55,71,69,56,78,81,54,70,68,64,47,50,52,58,71,30,85,76,40,74,60,76,86,70,94,81,82,80,96,79,82,83,82,134

Radius of gyration: 19.37 Å; Cα contacts (8 Å, |Δi|>4): 72; chains: 1; bounding box: 45×49×35 Å